Protein AF-A0A1F8XRM8-F1 (afdb_monomer)

Sequence (131 aa):
MRKRLRVFFNRLGFLKANEPVFRRARLWSNIELAKIAPHFKGRVINVSGWADEDKFGDVYRNYFKGADEYLVSNLGGGRQTGMQITLEDSLDIDLNTPLPGGHFQAYDCVSRIPYSSMSSTFSRPQRTSAT

pLDDT: mean 73.66, std 20.48, range [33.97, 96.69]

Mean predicted aligned error: 11.73 Å

Radius of gyration: 18.19 Å; Cα contacts (8 Å, |Δi|>4): 160; chains: 1; bounding box: 61×37×38 Å

Solvent-accessible surface area (backbone atoms only — not comparable to full-atom values): 8207 Å² total; per-residue (Å²): 132,74,72,68,63,60,59,57,56,58,66,80,71,58,84,56,92,82,50,56,71,76,57,42,53,52,48,50,50,51,54,53,40,58,69,54,30,45,74,43,50,48,31,34,35,27,48,53,10,73,81,34,37,48,88,84,80,50,48,55,71,75,34,37,71,42,34,78,40,75,36,34,27,28,71,64,67,43,60,88,73,78,49,84,65,83,55,92,53,56,45,68,45,60,92,90,48,82,79,63,88,86,58,76,94,53,55,75,37,83,41,76,59,73,48,71,77,81,77,82,78,78,73,72,79,78,81,76,79,82,127

Nearest PDB structures (foldseek):
  4hfm-assembly1_B  TM=3.751E-01  e=8.512E+00  Nicotiana tabacum

Structure (mmCIF, N/CA/C/O backbone):
data_AF-A0A1F8XRM8-F1
#
_entry.id   AF-A0A1F8XRM8-F1
#
loop_
_atom_site.group_PDB
_atom_site.id
_atom_site.type_symbol
_atom_site.label_atom_id
_atom_site.label_alt_id
_atom_site.label_comp_id
_atom_site.label_asym_id
_atom_site.label_entity_id
_atom_site.label_seq_id
_atom_site.pdbx_PDB_ins_code
_atom_site.Cartn_x
_atom_site.Cartn_y
_atom_site.Cartn_z
_atom_site.occupancy
_atom_site.B_iso_or_equiv
_atom_site.auth_seq_id
_atom_site.auth_comp_id
_atom_site.auth_asym_id
_atom_site.auth_atom_id
_atom_site.pdbx_PDB_model_num
ATOM 1 N N . MET A 1 1 ? -15.151 -14.154 -21.710 1.00 43.38 1 MET A N 1
ATOM 2 C CA . MET A 1 1 ? -14.410 -14.939 -20.687 1.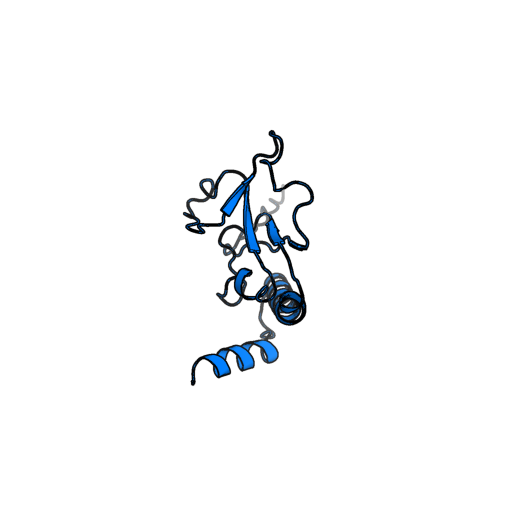00 43.38 1 MET A CA 1
ATOM 3 C C . MET A 1 1 ? -12.936 -15.250 -21.029 1.00 43.38 1 MET A C 1
ATOM 5 O O . MET A 1 1 ? -12.304 -15.984 -20.287 1.00 43.38 1 MET A O 1
ATOM 9 N N . ARG A 1 2 ? -12.320 -14.656 -22.072 1.00 38.09 2 ARG A N 1
ATOM 10 C CA . ARG A 1 2 ? -10.930 -14.973 -22.491 1.00 38.09 2 ARG A CA 1
ATOM 11 C C . ARG A 1 2 ? -9.824 -14.055 -21.928 1.00 38.09 2 ARG A C 1
ATOM 13 O O . ARG A 1 2 ? -8.654 -14.402 -22.007 1.00 38.09 2 ARG A O 1
ATOM 20 N N . LYS A 1 3 ? -10.165 -12.901 -21.332 1.00 33.97 3 LYS A N 1
ATOM 21 C CA . LYS A 1 3 ? -9.171 -11.921 -20.833 1.00 33.97 3 LYS A CA 1
ATOM 22 C C . LYS A 1 3 ? -8.601 -12.253 -19.443 1.00 33.97 3 LYS A C 1
ATOM 24 O O . LYS A 1 3 ? -7.443 -11.954 -19.184 1.00 33.97 3 LYS A O 1
ATOM 29 N N . ARG A 1 4 ? -9.369 -12.924 -18.572 1.00 42.72 4 ARG A N 1
ATOM 30 C CA . ARG A 1 4 ? -8.945 -13.240 -17.190 1.00 42.72 4 ARG A CA 1
ATOM 31 C C . ARG A 1 4 ? -7.885 -14.349 -17.104 1.00 42.72 4 ARG A C 1
ATOM 33 O O . ARG A 1 4 ? -7.065 -14.326 -16.196 1.00 42.72 4 ARG A O 1
ATOM 40 N N . LEU A 1 5 ? -7.849 -15.265 -18.074 1.00 36.38 5 LEU A N 1
ATOM 41 C CA . LEU A 1 5 ? -6.916 -16.401 -18.077 1.00 36.38 5 LEU A CA 1
ATOM 42 C C . LEU A 1 5 ? -5.479 -16.002 -18.477 1.00 36.38 5 LEU A C 1
ATOM 44 O O . LEU A 1 5 ? -4.515 -16.608 -18.019 1.00 36.38 5 LEU A O 1
ATOM 48 N N . ARG A 1 6 ? -5.321 -14.934 -19.277 1.00 36.38 6 ARG A N 1
ATOM 49 C CA . ARG A 1 6 ? -4.010 -14.439 -19.744 1.00 36.38 6 ARG A CA 1
ATOM 50 C C . ARG A 1 6 ? -3.216 -13.717 -18.646 1.00 36.38 6 ARG A C 1
ATOM 52 O O . ARG A 1 6 ? -1.993 -13.783 -18.635 1.00 36.38 6 ARG A O 1
ATOM 59 N N . VAL A 1 7 ? -3.908 -13.071 -17.706 1.00 46.06 7 VAL A N 1
ATOM 60 C CA . VAL A 1 7 ? -3.288 -12.373 -16.562 1.00 46.06 7 VAL A CA 1
ATOM 61 C C . VAL A 1 7 ? -2.737 -13.374 -15.541 1.00 46.06 7 VAL A C 1
ATOM 63 O O . VAL A 1 7 ? -1.672 -13.155 -14.970 1.00 46.06 7 VAL A O 1
ATOM 66 N N . PHE A 1 8 ? -3.415 -14.512 -15.363 1.00 43.91 8 PHE A N 1
ATOM 67 C CA . PHE A 1 8 ? -3.007 -15.543 -14.407 1.00 43.91 8 PHE A CA 1
ATOM 68 C C . PHE A 1 8 ? -1.741 -16.294 -14.860 1.00 43.91 8 PHE A C 1
ATOM 70 O O . PHE A 1 8 ? -0.831 -16.503 -14.062 1.00 43.91 8 PHE A O 1
ATOM 77 N N . PHE A 1 9 ? -1.624 -16.609 -16.157 1.00 41.50 9 PHE A N 1
ATOM 78 C CA . PHE A 1 9 ? -0.435 -17.275 -16.712 1.00 41.50 9 PHE A CA 1
ATOM 79 C C . PHE A 1 9 ? 0.818 -16.380 -16.748 1.00 41.50 9 PHE A C 1
ATOM 81 O O . PHE A 1 9 ? 1.925 -16.879 -16.558 1.00 41.50 9 PHE A O 1
ATOM 88 N N . ASN A 1 10 ? 0.669 -15.058 -16.893 1.00 48.00 10 ASN A N 1
ATOM 89 C CA . ASN A 1 10 ? 1.803 -14.127 -16.795 1.00 48.00 10 ASN A CA 1
ATOM 90 C C . ASN A 1 10 ? 2.299 -13.908 -15.351 1.00 48.00 10 ASN A C 1
ATOM 92 O O . ASN A 1 10 ? 3.435 -13.474 -15.173 1.00 48.00 10 ASN A O 1
ATOM 96 N N . ARG A 1 11 ? 1.492 -14.221 -14.323 1.00 50.88 11 ARG A N 1
ATOM 97 C CA . ARG A 1 11 ? 1.859 -14.036 -12.904 1.00 50.88 11 ARG A CA 1
ATOM 98 C C . ARG A 1 11 ? 2.733 -15.150 -12.324 1.00 50.88 11 ARG A C 1
ATOM 100 O O . ARG A 1 11 ? 3.514 -14.872 -11.424 1.00 50.88 11 ARG A O 1
ATOM 107 N N . LEU A 1 12 ? 2.619 -16.383 -12.820 1.00 52.41 12 LEU A N 1
ATOM 108 C CA . LEU A 1 12 ? 3.399 -17.528 -12.321 1.00 52.41 12 LEU A CA 1
ATOM 109 C C . LEU A 1 12 ? 4.658 -17.841 -13.149 1.00 52.41 12 LEU A C 1
ATOM 111 O O . LEU A 1 12 ? 5.537 -18.537 -12.654 1.00 52.41 12 LEU A O 1
ATOM 115 N N . GLY A 1 13 ? 4.763 -17.342 -14.388 1.00 50.12 13 GLY A N 1
ATOM 116 C CA . GLY A 1 13 ? 5.743 -17.855 -15.355 1.00 50.12 13 GLY A CA 1
ATOM 117 C C . GLY A 1 13 ? 6.965 -16.993 -15.687 1.00 50.12 13 GLY A C 1
ATOM 118 O O . GLY A 1 13 ? 7.895 -17.522 -16.281 1.00 50.12 13 GLY A O 1
ATOM 119 N N . PHE A 1 14 ? 7.015 -15.694 -15.372 1.00 55.94 14 PHE A N 1
ATOM 120 C CA . PHE A 1 14 ? 8.097 -14.844 -15.899 1.00 55.94 14 PHE A CA 1
ATOM 121 C C . PHE A 1 14 ? 8.476 -13.680 -14.974 1.00 55.94 14 PHE A C 1
ATOM 123 O O . PHE A 1 14 ? 8.225 -12.514 -15.270 1.00 55.94 14 PHE A O 1
ATOM 130 N N . LEU A 1 15 ? 9.250 -13.966 -13.925 1.00 55.94 15 LEU A N 1
ATOM 131 C CA . LEU A 1 15 ? 10.393 -13.085 -13.683 1.00 55.94 15 LEU A CA 1
ATOM 132 C C . LEU A 1 15 ? 11.373 -13.386 -14.820 1.00 55.94 15 LEU A C 1
ATOM 134 O O . LEU A 1 15 ? 12.126 -14.354 -14.742 1.00 55.94 15 LEU A O 1
ATOM 138 N N . LYS A 1 16 ? 11.311 -12.633 -15.928 1.00 56.94 16 LYS A N 1
ATOM 139 C CA . LYS A 1 16 ? 12.296 -12.794 -17.009 1.00 56.94 16 LYS A CA 1
ATOM 140 C C . LYS A 1 16 ? 13.690 -12.726 -16.383 1.00 56.94 16 LYS A C 1
ATOM 142 O O . LYS A 1 16 ? 13.978 -11.803 -15.620 1.00 56.94 16 LYS A O 1
ATOM 147 N N . ALA A 1 17 ? 14.562 -13.672 -16.732 1.00 60.12 17 ALA A N 1
ATOM 148 C CA . ALA A 1 17 ? 15.939 -13.732 -16.231 1.00 60.12 17 ALA A CA 1
ATOM 149 C C . ALA A 1 17 ? 16.720 -12.412 -16.433 1.00 60.12 17 ALA A C 1
ATOM 151 O O . ALA A 1 17 ? 17.667 -12.142 -15.695 1.00 60.12 17 ALA A O 1
ATOM 152 N N . ASN A 1 18 ? 16.259 -11.562 -17.361 1.00 70.31 18 ASN A N 1
ATOM 153 C CA . ASN A 1 18 ? 16.850 -10.275 -17.730 1.00 70.31 18 ASN A CA 1
ATOM 154 C C . ASN A 1 18 ? 16.200 -9.043 -17.066 1.00 70.31 18 ASN A C 1
ATOM 156 O O . ASN A 1 18 ? 16.567 -7.921 -17.402 1.00 70.31 18 ASN A O 1
ATOM 160 N N . GLU A 1 19 ? 15.247 -9.196 -16.138 1.00 75.88 19 GLU A N 1
ATOM 161 C CA . GLU A 1 19 ? 14.728 -8.040 -15.388 1.00 75.88 19 GLU A CA 1
ATOM 162 C C . GLU A 1 19 ? 15.818 -7.453 -14.476 1.00 75.88 19 GLU A C 1
ATOM 164 O O . GLU A 1 19 ? 16.479 -8.223 -13.764 1.00 75.88 19 GLU A O 1
ATOM 169 N N . PRO A 1 20 ? 15.987 -6.118 -14.408 1.00 81.75 20 PRO A N 1
ATOM 170 C CA . PRO A 1 20 ? 16.887 -5.491 -13.444 1.00 81.75 20 PRO A CA 1
ATOM 171 C C . PRO A 1 20 ? 16.581 -5.964 -12.020 1.00 81.75 20 PRO A C 1
ATOM 173 O O . PRO A 1 20 ? 15.412 -6.084 -11.651 1.00 81.75 20 PRO A O 1
ATOM 176 N N . VAL A 1 21 ? 17.612 -6.197 -11.201 1.00 77.19 21 VAL A N 1
ATOM 177 C CA . VAL A 1 21 ? 17.478 -6.785 -9.850 1.00 77.19 21 VAL A CA 1
ATOM 178 C C . VAL A 1 21 ? 16.410 -6.067 -9.010 1.00 77.19 21 VAL A C 1
ATOM 180 O O . VAL A 1 21 ? 15.537 -6.711 -8.429 1.00 77.19 21 VAL A O 1
ATOM 183 N N . PHE A 1 22 ? 16.393 -4.730 -9.035 1.00 79.75 22 PHE A N 1
ATOM 184 C CA . PHE A 1 22 ? 15.415 -3.924 -8.293 1.00 79.75 22 PHE A CA 1
ATOM 185 C C . PHE A 1 22 ? 13.984 -4.022 -8.834 1.00 79.75 22 PHE A C 1
ATOM 187 O O . PHE A 1 22 ? 13.023 -3.942 -8.068 1.00 79.75 22 PHE A O 1
ATOM 194 N N . ARG A 1 23 ? 13.813 -4.210 -10.147 1.00 82.06 23 ARG A N 1
ATOM 195 C CA . ARG A 1 23 ? 12.491 -4.435 -10.746 1.00 82.06 23 ARG A CA 1
ATOM 196 C C . ARG A 1 23 ? 11.993 -5.837 -10.417 1.00 82.06 23 ARG A C 1
ATOM 198 O O . ARG A 1 23 ? 10.838 -5.995 -10.036 1.00 82.06 23 ARG A O 1
ATOM 205 N N . ARG A 1 24 ? 12.884 -6.827 -10.474 1.00 83.50 24 ARG A N 1
ATOM 206 C CA . ARG A 1 24 ? 12.600 -8.231 -10.168 1.00 83.50 24 ARG A CA 1
ATOM 207 C C . ARG A 1 24 ? 12.088 -8.420 -8.739 1.00 83.50 24 ARG A C 1
ATOM 209 O O . ARG A 1 24 ? 11.072 -9.081 -8.554 1.00 83.50 24 ARG A O 1
ATOM 216 N N . ALA A 1 25 ? 12.726 -7.776 -7.758 1.00 84.69 25 ALA A N 1
ATOM 217 C CA . ALA A 1 25 ? 12.275 -7.800 -6.365 1.00 84.69 25 ALA A CA 1
ATOM 218 C C . ALA A 1 25 ? 10.850 -7.245 -6.209 1.00 84.69 25 ALA A C 1
ATOM 220 O O . ALA A 1 25 ? 10.016 -7.865 -5.562 1.00 84.69 25 ALA A O 1
ATOM 221 N N . ARG A 1 26 ? 10.533 -6.123 -6.868 1.00 85.38 26 ARG A N 1
ATOM 222 C CA . ARG A 1 26 ? 9.197 -5.502 -6.795 1.00 85.38 26 ARG A CA 1
ATOM 223 C C . ARG A 1 26 ? 8.129 -6.336 -7.511 1.00 85.38 26 ARG A C 1
ATOM 225 O O . ARG A 1 26 ? 7.014 -6.443 -7.017 1.00 85.38 26 ARG A O 1
ATOM 232 N N . LEU A 1 27 ? 8.469 -6.961 -8.641 1.00 86.56 27 LEU A N 1
ATOM 233 C CA . LEU A 1 27 ? 7.580 -7.906 -9.327 1.00 86.56 27 LEU A CA 1
ATOM 234 C C . LEU A 1 27 ? 7.269 -9.118 -8.441 1.00 86.56 27 LEU A C 1
ATOM 236 O O . LEU A 1 27 ? 6.110 -9.510 -8.335 1.00 86.56 27 LEU A O 1
ATOM 240 N N . TRP A 1 28 ? 8.282 -9.671 -7.767 1.00 87.56 28 TRP A N 1
ATOM 241 C CA . TRP A 1 28 ? 8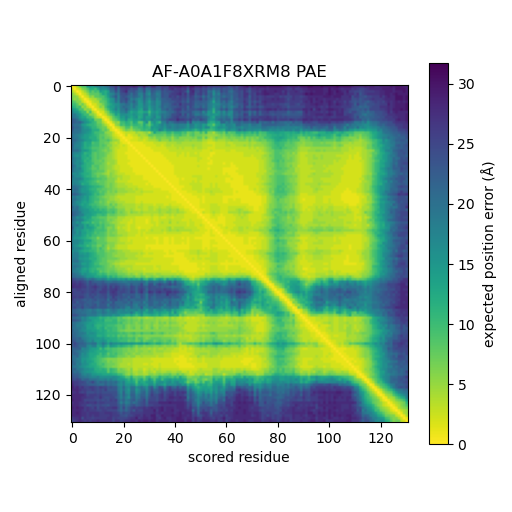.089 -10.744 -6.794 1.00 87.56 28 TRP A CA 1
ATOM 242 C C . TRP A 1 28 ? 7.213 -10.291 -5.620 1.00 87.56 28 TRP A C 1
ATOM 244 O O . TRP A 1 28 ? 6.242 -10.969 -5.299 1.00 87.56 28 TRP A O 1
ATOM 254 N N . SER A 1 29 ? 7.472 -9.111 -5.044 1.00 88.56 29 SER A N 1
ATOM 255 C CA . SER A 1 29 ? 6.640 -8.560 -3.967 1.00 88.56 29 SER A CA 1
ATOM 256 C C . SER A 1 29 ? 5.180 -8.408 -4.384 1.00 88.56 29 SER A C 1
ATOM 258 O O . SER A 1 29 ? 4.301 -8.747 -3.603 1.00 88.56 29 SER A O 1
ATOM 260 N N . ASN A 1 30 ? 4.901 -7.970 -5.614 1.00 90.81 30 ASN A N 1
ATOM 261 C CA . ASN A 1 30 ? 3.533 -7.915 -6.127 1.00 90.81 30 ASN A CA 1
ATOM 262 C C . ASN A 1 30 ? 2.916 -9.322 -6.244 1.00 90.81 30 ASN A C 1
ATOM 264 O O . ASN A 1 30 ? 1.757 -9.516 -5.895 1.00 90.81 30 ASN A O 1
ATOM 268 N N . ILE A 1 31 ? 3.673 -10.328 -6.694 1.00 91.25 31 ILE A N 1
ATOM 269 C CA . ILE A 1 31 ? 3.182 -11.716 -6.750 1.00 91.25 31 ILE A CA 1
ATOM 270 C C . ILE A 1 31 ? 2.832 -12.234 -5.351 1.00 91.25 31 ILE A C 1
ATOM 272 O O . ILE A 1 31 ? 1.776 -12.840 -5.182 1.00 91.25 31 ILE A O 1
ATOM 276 N N . GLU A 1 32 ? 3.675 -11.990 -4.350 1.00 93.00 32 GLU A N 1
ATOM 277 C CA . GLU A 1 32 ? 3.382 -12.406 -2.975 1.00 93.00 32 GLU A CA 1
ATOM 278 C C . GLU A 1 32 ? 2.220 -11.619 -2.374 1.00 93.00 32 GLU A C 1
ATOM 280 O O . GLU A 1 32 ? 1.312 -12.209 -1.787 1.00 93.00 32 GLU A O 1
ATOM 285 N N . LEU A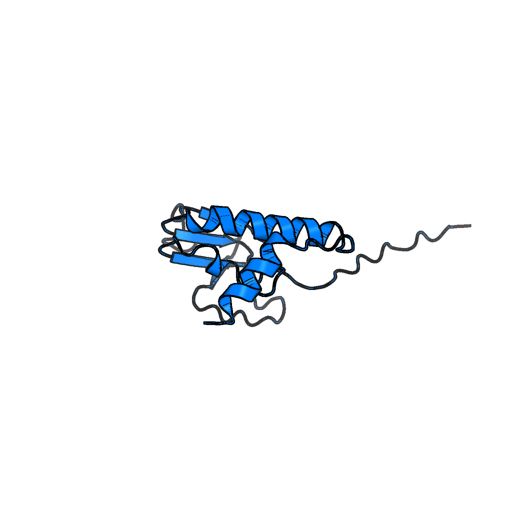 1 33 ? 2.178 -10.305 -2.605 1.00 92.50 33 LEU A N 1
ATOM 286 C CA . LEU A 1 33 ? 1.078 -9.454 -2.167 1.00 92.50 33 LEU A CA 1
ATOM 287 C C . LEU A 1 33 ? -0.260 -9.963 -2.706 1.00 92.50 33 LEU A C 1
ATOM 289 O O . LEU A 1 33 ? -1.238 -10.012 -1.973 1.00 92.50 33 LEU A O 1
ATOM 293 N N . ALA A 1 34 ? -0.310 -10.408 -3.962 1.00 93.06 34 ALA A N 1
ATOM 294 C CA . ALA A 1 34 ? -1.523 -10.956 -4.562 1.00 93.06 34 ALA A CA 1
ATOM 295 C C . ALA A 1 34 ? -2.072 -12.201 -3.855 1.00 93.06 34 ALA A C 1
ATOM 297 O O . ALA A 1 34 ? -3.261 -12.490 -3.991 1.00 93.06 34 ALA A O 1
ATOM 298 N N . LYS A 1 35 ? -1.219 -12.948 -3.149 1.00 93.69 35 LYS A N 1
ATOM 299 C CA . LYS A 1 35 ? -1.623 -14.129 -2.382 1.00 93.69 35 LYS A CA 1
ATOM 300 C C . LYS A 1 35 ? -2.161 -13.733 -1.012 1.00 93.69 35 LYS A C 1
ATOM 302 O O . LYS A 1 35 ? -3.156 -14.293 -0.577 1.00 93.69 35 LYS A O 1
ATOM 307 N N . ILE A 1 36 ? -1.518 -12.771 -0.349 1.00 94.88 36 ILE A N 1
ATOM 308 C CA . ILE A 1 36 ? -1.833 -12.410 1.043 1.00 94.88 36 ILE A CA 1
ATOM 309 C C . ILE A 1 36 ? -2.908 -11.322 1.159 1.00 94.88 36 ILE A C 1
ATOM 311 O O . ILE A 1 36 ? -3.748 -11.383 2.051 1.00 94.88 36 ILE A O 1
ATOM 315 N N . ALA A 1 37 ? -2.926 -10.347 0.246 1.00 95.50 37 ALA A N 1
ATOM 316 C CA . ALA A 1 37 ? -3.801 -9.177 0.303 1.00 95.50 37 ALA A CA 1
ATOM 317 C C . ALA A 1 37 ? -5.311 -9.502 0.350 1.00 95.50 37 ALA A C 1
ATOM 319 O O . ALA A 1 37 ? -6.029 -8.825 1.088 1.00 95.50 37 ALA A O 1
ATOM 320 N N . PRO A 1 38 ? -5.825 -10.547 -0.338 1.00 96.56 38 PRO A N 1
ATOM 321 C CA . PRO A 1 38 ? -7.245 -10.901 -0.267 1.00 96.56 38 PRO A CA 1
ATOM 322 C C . PRO A 1 38 ? -7.740 -11.315 1.128 1.00 96.56 38 PRO A C 1
ATOM 324 O O . PRO A 1 38 ? -8.951 -11.340 1.358 1.00 96.56 38 PRO A O 1
ATOM 327 N N . HIS A 1 39 ? -6.828 -11.661 2.042 1.00 96.00 39 HIS A N 1
ATOM 328 C CA . HIS A 1 39 ? -7.157 -12.081 3.404 1.00 96.00 39 HIS A CA 1
ATOM 329 C C . HIS A 1 39 ? -7.298 -10.914 4.388 1.00 96.00 39 HIS A C 1
ATOM 331 O O . HIS A 1 39 ? -7.842 -11.115 5.471 1.00 96.00 39 HIS A O 1
ATOM 337 N N . PHE A 1 40 ? -6.856 -9.708 4.023 1.00 96.31 40 PHE A N 1
ATOM 338 C CA . PHE A 1 40 ? -7.072 -8.521 4.848 1.00 96.31 40 PHE A CA 1
ATOM 339 C C . PHE A 1 40 ? -8.534 -8.074 4.761 1.00 96.31 40 PHE A C 1
ATOM 341 O O . PHE A 1 40 ? -9.140 -8.117 3.688 1.00 96.31 40 PHE A O 1
ATOM 348 N N . LYS A 1 41 ? -9.077 -7.671 5.911 1.00 96.62 41 LYS A N 1
ATOM 349 C CA . LYS A 1 41 ? -10.453 -7.205 6.141 1.00 96.62 41 LYS A CA 1
ATOM 350 C C . LYS A 1 41 ? -10.420 -5.819 6.786 1.00 96.62 41 LYS A C 1
ATOM 352 O O . LYS A 1 41 ? -9.339 -5.374 7.171 1.00 96.62 41 LYS A O 1
ATOM 357 N N . GLY A 1 42 ? -11.573 -5.164 6.913 1.00 96.69 42 GLY A N 1
ATOM 358 C CA . GLY A 1 42 ? -11.654 -3.858 7.555 1.00 96.69 42 GLY A CA 1
ATOM 359 C C . GLY A 1 42 ? -11.072 -2.743 6.694 1.00 96.69 42 GLY A C 1
ATOM 360 O O . GLY A 1 42 ? -11.149 -2.783 5.460 1.00 96.69 42 GLY A O 1
ATOM 361 N N . ARG A 1 43 ? -10.497 -1.734 7.348 1.00 95.62 43 ARG A N 1
ATOM 362 C CA . ARG A 1 43 ? -9.983 -0.525 6.701 1.00 95.62 43 ARG A CA 1
ATOM 363 C C . ARG A 1 43 ? -8.506 -0.685 6.374 1.00 95.62 43 ARG A C 1
ATOM 365 O O . ARG A 1 43 ? -7.667 -0.896 7.251 1.00 95.62 43 ARG A O 1
ATOM 372 N N . VAL A 1 44 ? -8.171 -0.528 5.100 1.00 95.44 44 VAL A N 1
ATOM 373 C CA . VAL A 1 44 ? -6.801 -0.614 4.591 1.00 95.44 44 VAL A CA 1
ATOM 374 C C . VAL A 1 44 ? -6.355 0.746 4.074 1.00 95.44 44 VAL A C 1
ATOM 376 O O . VAL A 1 44 ? -7.109 1.444 3.399 1.00 95.44 44 VAL A O 1
ATOM 379 N N . ILE A 1 45 ? -5.103 1.107 4.344 1.00 92.81 45 ILE A N 1
ATOM 380 C CA . ILE A 1 45 ? -4.475 2.299 3.772 1.00 92.81 45 ILE A CA 1
ATOM 381 C C . ILE A 1 45 ? -3.127 1.969 3.132 1.00 92.81 45 ILE A C 1
ATOM 383 O O . ILE A 1 45 ? -2.300 1.251 3.701 1.00 92.81 45 ILE A O 1
ATOM 387 N N . ASN A 1 46 ? -2.887 2.510 1.939 1.00 91.88 46 ASN A N 1
ATOM 388 C CA . ASN A 1 46 ? -1.575 2.539 1.301 1.00 91.88 46 ASN A CA 1
ATOM 389 C C . ASN A 1 46 ? -0.953 3.925 1.460 1.00 91.88 46 ASN A C 1
ATOM 391 O O . ASN A 1 46 ? -1.361 4.897 0.820 1.00 91.88 46 ASN A O 1
ATOM 395 N N . VAL A 1 47 ? 0.030 4.015 2.349 1.00 90.00 47 VAL A N 1
ATOM 396 C CA . VAL A 1 47 ? 0.681 5.271 2.705 1.00 90.00 47 VAL A CA 1
ATOM 397 C C . VAL A 1 47 ? 1.784 5.590 1.712 1.00 90.00 47 VAL A C 1
ATOM 399 O O . VAL A 1 47 ? 2.682 4.781 1.469 1.00 90.00 47 VAL A O 1
ATOM 402 N N . SER A 1 48 ? 1.747 6.812 1.180 1.00 85.69 48 SER A N 1
ATOM 403 C CA . SER A 1 48 ? 2.609 7.253 0.079 1.00 85.69 48 SER A CA 1
ATOM 404 C C . SER A 1 48 ? 2.459 6.367 -1.164 1.00 85.69 48 SER A C 1
ATOM 406 O O . SER A 1 48 ? 3.451 6.017 -1.812 1.00 85.69 48 SER A O 1
ATOM 408 N N . GLY A 1 49 ? 1.218 5.983 -1.478 1.00 81.94 49 GLY A N 1
ATOM 409 C CA . GLY A 1 49 ? 0.890 5.112 -2.611 1.00 81.94 49 GLY A CA 1
ATOM 410 C C . GLY A 1 49 ? 0.892 5.819 -3.972 1.00 81.94 49 GLY A C 1
ATOM 411 O O . GLY A 1 49 ? 0.960 5.156 -5.005 1.00 81.94 49 GLY A O 1
ATOM 412 N N . TRP A 1 50 ? 0.876 7.155 -3.997 1.00 81.75 50 TRP A N 1
ATOM 413 C CA . TRP A 1 50 ? 0.751 7.996 -5.196 1.00 81.75 50 TRP A CA 1
ATOM 414 C C . TRP A 1 50 ? -0.393 7.536 -6.107 1.00 81.75 50 TRP A C 1
ATOM 416 O O . TRP A 1 50 ? -1.536 7.528 -5.662 1.00 81.75 50 TRP A O 1
ATOM 426 N N . ALA A 1 51 ? -0.108 7.158 -7.360 1.00 81.44 51 ALA A N 1
ATOM 427 C CA . ALA A 1 51 ? -1.121 6.699 -8.310 1.00 81.44 51 ALA A CA 1
ATOM 428 C C . ALA A 1 51 ? -1.586 5.252 -8.065 1.00 81.44 51 ALA A C 1
ATOM 430 O O . ALA A 1 51 ? -2.333 4.709 -8.871 1.00 81.44 51 ALA A O 1
ATOM 431 N N . ASP A 1 52 ? -1.126 4.621 -6.981 1.00 87.56 52 ASP A N 1
ATOM 432 C CA . ASP A 1 52 ? -1.507 3.270 -6.564 1.00 87.56 52 ASP A CA 1
ATOM 433 C C . ASP A 1 52 ? -1.177 2.166 -7.581 1.00 87.56 52 ASP A C 1
ATOM 435 O O . ASP A 1 52 ? -1.708 1.066 -7.504 1.00 87.56 52 ASP A O 1
ATOM 439 N N . GLU A 1 53 ? -0.286 2.437 -8.537 1.00 86.62 53 GLU A N 1
ATOM 440 C CA . GLU A 1 53 ? 0.064 1.509 -9.614 1.00 86.62 53 GLU A CA 1
ATOM 441 C C . GLU A 1 53 ? 1.175 0.529 -9.213 1.00 86.62 53 GLU A C 1
ATOM 443 O O . GLU A 1 53 ? 2.201 0.895 -8.622 1.00 86.62 53 GLU A O 1
ATOM 448 N N . ASP A 1 54 ? 0.993 -0.724 -9.614 1.00 88.00 54 ASP A N 1
ATOM 449 C CA . ASP A 1 54 ? 1.936 -1.808 -9.424 1.00 88.00 54 ASP A CA 1
ATOM 450 C C . ASP A 1 54 ? 2.999 -1.878 -10.553 1.00 88.00 54 ASP A C 1
ATOM 452 O O . ASP A 1 54 ? 3.244 -0.938 -11.306 1.00 88.00 54 ASP A O 1
ATOM 456 N N . LYS A 1 55 ? 3.732 -2.994 -10.648 1.00 85.75 55 LYS A N 1
ATOM 457 C CA . LYS A 1 55 ? 4.787 -3.215 -11.664 1.00 85.75 55 LYS A CA 1
ATOM 458 C C . LYS A 1 55 ? 4.339 -4.056 -12.860 1.00 85.75 55 LYS A C 1
ATOM 460 O O . LYS A 1 55 ? 5.142 -4.304 -13.762 1.00 85.75 55 LYS A O 1
ATOM 465 N N . PHE A 1 56 ? 3.082 -4.476 -12.857 1.00 84.38 56 PHE A N 1
ATOM 466 C CA . PHE A 1 56 ? 2.389 -5.191 -13.920 1.00 84.38 56 PHE A CA 1
ATOM 467 C C . PHE A 1 56 ? 1.364 -4.308 -14.662 1.00 84.38 56 PHE A C 1
ATOM 469 O O . PHE A 1 56 ? 0.816 -4.772 -15.661 1.00 84.38 56 PHE A O 1
ATOM 476 N N . GLY A 1 57 ? 1.151 -3.061 -14.225 1.00 82.94 57 GLY A N 1
ATOM 477 C CA . GLY A 1 57 ? 0.161 -2.128 -14.776 1.00 82.94 57 GLY A CA 1
ATOM 478 C C . GLY A 1 57 ? -1.243 -2.298 -14.180 1.00 82.94 57 GLY A C 1
ATOM 479 O O . GLY A 1 57 ? -2.225 -1.922 -14.815 1.00 82.94 57 GLY A O 1
ATOM 480 N N . ASP A 1 58 ? -1.349 -2.927 -13.009 1.00 87.00 58 ASP A N 1
ATOM 481 C CA . ASP A 1 58 ? -2.564 -3.006 -12.190 1.00 87.00 58 ASP A CA 1
ATOM 482 C C . ASP A 1 58 ? -2.473 -1.997 -11.026 1.00 87.00 58 ASP A C 1
ATOM 484 O O . ASP A 1 58 ? -1.428 -1.381 -10.824 1.00 87.00 58 ASP A O 1
ATOM 488 N N . VAL A 1 59 ? -3.534 -1.842 -10.231 1.00 89.12 59 VAL A N 1
ATOM 489 C CA . VAL A 1 59 ? -3.532 -0.984 -9.029 1.00 89.12 59 VAL A CA 1
ATOM 490 C C . VAL A 1 59 ? -3.551 -1.800 -7.738 1.00 89.12 59 VAL A C 1
ATOM 492 O O . VAL A 1 59 ? -4.200 -2.847 -7.673 1.00 89.12 59 VAL A O 1
ATOM 495 N N . TYR A 1 60 ? -2.864 -1.341 -6.689 1.00 91.06 60 TYR A N 1
ATOM 496 C CA . TYR A 1 60 ? -2.748 -2.068 -5.422 1.00 91.06 60 TYR A CA 1
ATOM 497 C C . TYR A 1 60 ? -4.089 -2.256 -4.721 1.00 91.06 60 TYR A C 1
ATOM 499 O O . TYR A 1 60 ? -4.311 -3.325 -4.152 1.00 91.06 60 TYR A O 1
ATOM 507 N N . ARG A 1 61 ? -5.034 -1.321 -4.855 1.00 91.31 61 ARG A N 1
ATOM 508 C CA . ARG A 1 61 ? -6.429 -1.516 -4.434 1.00 91.31 61 ARG A CA 1
ATOM 509 C C . ARG A 1 61 ? -7.011 -2.861 -4.876 1.00 91.31 61 ARG A C 1
ATOM 511 O O . ARG A 1 61 ? -7.678 -3.536 -4.095 1.00 91.31 61 ARG A O 1
ATOM 518 N N . ASN A 1 62 ? -6.714 -3.309 -6.099 1.00 92.56 62 ASN A N 1
ATOM 519 C CA . ASN A 1 62 ? -7.254 -4.560 -6.642 1.00 92.56 62 ASN A CA 1
ATOM 520 C C . ASN A 1 62 ? -6.728 -5.816 -5.932 1.00 92.56 62 ASN A C 1
ATOM 522 O O . ASN A 1 62 ? -7.259 -6.908 -6.150 1.00 92.56 62 ASN A O 1
ATOM 526 N N . TYR A 1 63 ? -5.701 -5.692 -5.096 1.00 94.06 63 TYR A N 1
ATOM 527 C CA . TYR A 1 63 ? -5.144 -6.780 -4.301 1.00 94.06 63 TYR A CA 1
ATOM 528 C C . TYR A 1 63 ? -5.950 -6.987 -3.010 1.00 94.06 63 TYR A C 1
ATOM 530 O O . TYR A 1 63 ? -6.169 -8.127 -2.598 1.00 94.06 63 TYR A O 1
ATOM 538 N N . PHE A 1 64 ? -6.467 -5.908 -2.420 1.00 94.88 64 PHE A N 1
ATOM 539 C CA . PHE A 1 64 ? -7.180 -5.894 -1.139 1.00 94.88 64 PHE A CA 1
ATOM 540 C C . PHE A 1 64 ? -8.693 -6.087 -1.304 1.00 94.88 64 PHE A C 1
ATOM 542 O O . PHE A 1 64 ? -9.498 -5.407 -0.681 1.00 94.88 64 PHE A O 1
ATOM 549 N N . LYS A 1 65 ? -9.112 -7.055 -2.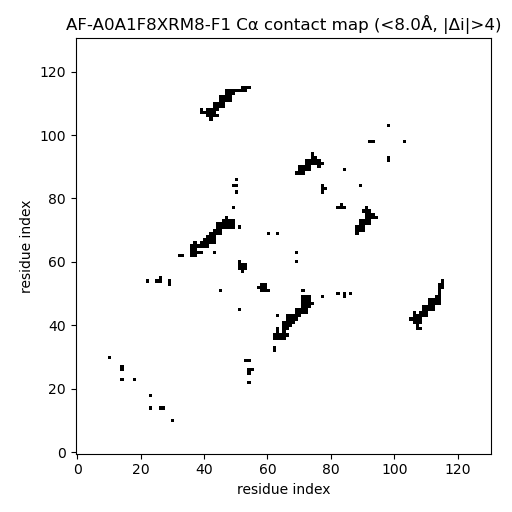128 1.00 94.44 65 LYS A N 1
ATOM 550 C CA . LYS A 1 65 ? -10.543 -7.319 -2.408 1.00 94.44 65 LYS A CA 1
ATOM 551 C C . LYS A 1 65 ? -11.355 -7.758 -1.188 1.00 94.44 65 LYS A C 1
ATOM 553 O O . LYS A 1 65 ? -12.574 -7.848 -1.273 1.00 94.44 65 LYS A O 1
ATOM 558 N N . GLY A 1 66 ? -10.674 -8.147 -0.113 1.00 93.81 66 GLY A N 1
ATOM 559 C CA . GLY A 1 66 ? -11.300 -8.522 1.143 1.00 93.81 66 GLY A CA 1
ATOM 560 C C . GLY A 1 66 ? -11.602 -7.339 2.060 1.00 93.81 66 GLY A C 1
ATOM 561 O O . GLY A 1 66 ? -12.363 -7.548 2.999 1.00 93.81 66 GLY A O 1
ATOM 562 N N . ALA A 1 67 ? -11.017 -6.166 1.805 1.00 96.25 67 ALA A N 1
ATOM 563 C CA . ALA A 1 67 ? -11.170 -4.979 2.633 1.00 96.25 67 ALA A CA 1
ATOM 564 C C . ALA A 1 67 ? -12.562 -4.361 2.478 1.00 96.25 67 ALA A C 1
ATOM 566 O O . ALA A 1 67 ? -13.138 -4.387 1.390 1.00 96.25 67 ALA A O 1
ATOM 567 N N . ASP A 1 68 ? -13.059 -3.774 3.562 1.00 95.50 68 ASP A N 1
ATOM 568 C CA . ASP A 1 68 ? -14.313 -3.019 3.570 1.00 95.50 68 ASP A CA 1
ATOM 569 C C . ASP A 1 68 ? -14.091 -1.601 3.022 1.00 95.50 68 ASP A C 1
ATOM 571 O O . ASP A 1 68 ? -14.960 -1.035 2.362 1.00 95.50 68 ASP A O 1
ATOM 575 N N . GLU A 1 69 ? -12.893 -1.049 3.241 1.00 93.25 69 GLU A N 1
ATOM 576 C CA . GLU A 1 69 ? -12.479 0.264 2.750 1.00 93.25 69 GLU A CA 1
ATOM 577 C C . GLU A 1 69 ? -10.994 0.247 2.368 1.00 93.25 69 GLU A C 1
ATOM 579 O O . GLU A 1 69 ? -10.169 -0.377 3.042 1.00 93.25 69 GLU A O 1
ATOM 584 N N . TYR A 1 70 ? -10.641 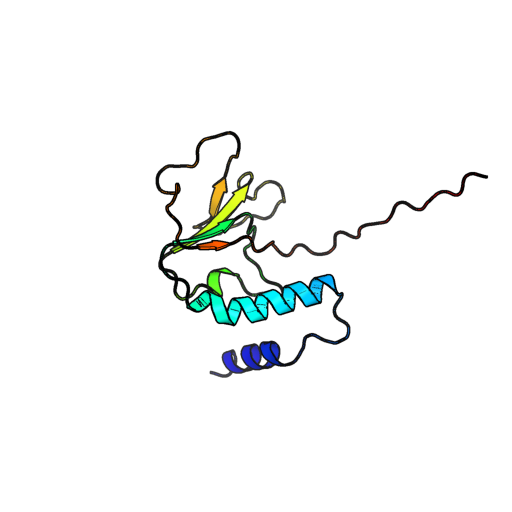0.952 1.291 1.00 92.62 70 TYR A N 1
ATOM 585 C CA . TYR A 1 70 ? -9.260 1.100 0.840 1.00 92.62 70 TYR A CA 1
ATOM 586 C C . TYR A 1 70 ? -8.962 2.558 0.506 1.00 92.62 70 TYR A C 1
ATOM 588 O O . TYR A 1 70 ? -9.549 3.112 -0.424 1.00 92.62 70 TYR A O 1
ATOM 596 N N . LEU A 1 71 ? -8.001 3.147 1.217 1.00 91.38 71 LEU A N 1
ATOM 597 C CA . LEU A 1 71 ? -7.515 4.497 0.957 1.00 91.38 71 LEU A CA 1
ATOM 598 C C . LEU A 1 71 ? -6.073 4.496 0.485 1.00 91.38 71 LEU A C 1
ATOM 600 O O . LEU A 1 71 ? -5.263 3.631 0.822 1.00 91.38 71 LEU A O 1
ATOM 604 N N . VAL A 1 72 ? -5.733 5.556 -0.230 1.00 88.81 72 VAL A N 1
ATOM 605 C CA . VAL A 1 72 ? -4.349 5.900 -0.537 1.00 88.81 72 VAL A CA 1
ATOM 606 C C . VAL A 1 72 ? -4.058 7.220 0.142 1.00 88.81 72 VAL A C 1
ATOM 608 O O . VAL A 1 72 ? -4.859 8.139 0.040 1.00 88.81 72 VAL A O 1
ATOM 611 N N . SER A 1 73 ? -2.924 7.349 0.820 1.00 87.88 73 SER A N 1
ATOM 612 C CA . SER A 1 73 ? -2.511 8.648 1.346 1.00 87.88 73 SER A CA 1
ATOM 613 C C . SER A 1 73 ? -1.242 9.158 0.705 1.00 87.88 73 SER A C 1
ATOM 615 O O . SER A 1 73 ? -0.357 8.384 0.340 1.00 87.88 73 SER A O 1
ATOM 617 N N . ASN A 1 74 ? -1.157 10.476 0.559 1.00 84.94 74 ASN A N 1
ATOM 618 C CA . ASN A 1 74 ? -0.024 11.155 -0.054 1.00 84.94 74 ASN A CA 1
ATOM 619 C C . ASN A 1 74 ? 0.324 12.420 0.725 1.00 84.94 74 ASN A C 1
ATOM 621 O O . ASN A 1 74 ? -0.532 13.015 1.366 1.00 84.94 74 ASN A O 1
ATOM 625 N N . LEU A 1 75 ? 1.590 12.820 0.649 1.00 80.88 75 LEU A N 1
ATOM 626 C CA . LEU A 1 75 ? 2.065 14.080 1.211 1.00 80.88 75 LEU A CA 1
ATOM 627 C C . LEU A 1 75 ? 1.805 15.207 0.201 1.00 80.88 75 LEU A C 1
ATOM 629 O O . LEU A 1 75 ? 2.266 15.116 -0.940 1.00 80.88 75 LEU A O 1
ATOM 633 N N . GLY A 1 76 ? 1.098 16.265 0.600 1.00 68.31 76 GLY A N 1
ATOM 634 C CA . GLY A 1 76 ? 0.927 17.474 -0.219 1.00 68.31 76 GLY A CA 1
ATOM 635 C C . GLY A 1 76 ? 0.010 17.305 -1.441 1.00 68.31 76 GLY A C 1
ATOM 636 O O . GLY A 1 76 ? 0.258 17.897 -2.497 1.00 68.31 76 GLY A O 1
ATOM 637 N N . GLY A 1 77 ? -1.022 16.468 -1.324 1.00 58.09 77 GLY A N 1
ATOM 638 C CA . GLY A 1 77 ? -2.173 16.420 -2.229 1.00 58.09 77 GLY A CA 1
ATOM 639 C C . GLY A 1 77 ? -1.897 15.893 -3.637 1.00 58.09 77 GLY A C 1
ATOM 640 O O . GLY A 1 77 ? -2.600 16.265 -4.574 1.00 58.09 77 GLY A O 1
ATOM 641 N N . GLY A 1 78 ? -0.827 15.114 -3.846 1.00 52.41 78 GLY A N 1
ATOM 642 C CA . GLY A 1 78 ? -0.422 14.604 -5.172 1.00 52.41 78 GLY A CA 1
ATOM 643 C C . GLY A 1 78 ? 0.067 15.681 -6.160 1.00 52.41 78 GLY A C 1
ATOM 644 O O . GLY A 1 78 ? 0.716 15.371 -7.159 1.00 52.41 78 GLY A O 1
ATOM 645 N N . ARG A 1 79 ? -0.161 16.964 -5.849 1.00 43.84 79 ARG A N 1
ATOM 646 C CA . ARG A 1 79 ? 0.125 18.136 -6.688 1.00 43.84 79 ARG A CA 1
ATOM 647 C C . ARG A 1 79 ? 1.613 18.389 -6.918 1.00 43.84 79 ARG A C 1
ATOM 649 O O . ARG A 1 79 ? 1.963 18.974 -7.936 1.00 43.84 79 ARG A O 1
ATOM 656 N N . GLN A 1 80 ? 2.495 17.919 -6.035 1.00 43.69 80 GLN A N 1
ATOM 657 C CA . GLN A 1 80 ? 3.935 18.198 -6.129 1.00 43.69 80 GLN A CA 1
ATOM 658 C C . GLN A 1 80 ? 4.654 17.514 -7.310 1.00 43.69 80 GLN A C 1
ATOM 660 O O . GLN A 1 80 ? 5.810 17.832 -7.568 1.00 43.69 80 GLN A O 1
ATOM 665 N N . THR A 1 81 ? 4.006 16.610 -8.057 1.00 44.50 81 THR A N 1
ATOM 666 C CA . THR A 1 81 ? 4.650 15.892 -9.183 1.00 44.50 81 THR A CA 1
ATOM 667 C C . THR A 1 81 ? 3.923 16.012 -10.524 1.00 44.50 81 THR A C 1
ATOM 669 O O . THR A 1 81 ? 4.307 15.350 -11.484 1.00 44.50 81 THR A O 1
ATOM 672 N N . GLY A 1 82 ? 2.877 16.842 -10.624 1.00 41.19 82 GLY A N 1
ATOM 673 C CA . GLY A 1 82 ? 2.093 16.984 -11.861 1.00 41.19 82 GLY A CA 1
ATOM 674 C C . GLY A 1 82 ? 1.194 15.783 -12.197 1.00 41.19 82 GLY A C 1
ATOM 675 O O . GLY A 1 82 ? 0.525 15.797 -13.226 1.00 41.19 82 GLY A O 1
ATOM 676 N N . MET A 1 83 ? 1.133 14.762 -11.335 1.00 45.56 83 MET A N 1
ATOM 677 C CA . MET A 1 83 ? 0.165 13.671 -11.448 1.00 45.56 83 MET A CA 1
ATOM 678 C C . MET A 1 83 ? -1.127 14.062 -10.737 1.00 45.56 83 MET A C 1
ATOM 680 O O . MET A 1 83 ? -1.186 14.126 -9.510 1.00 45.56 83 MET A O 1
ATOM 684 N N . GLN A 1 84 ? -2.178 14.322 -11.512 1.00 46.34 84 GLN A N 1
ATOM 685 C CA . GLN A 1 84 ? -3.521 14.510 -10.981 1.00 46.34 84 GLN A CA 1
ATOM 686 C C . GLN A 1 84 ? -4.054 13.146 -10.531 1.00 46.34 84 GLN A C 1
ATOM 688 O O . GLN A 1 84 ? -4.633 12.394 -11.314 1.00 46.34 84 GLN A O 1
ATOM 693 N N . ILE A 1 85 ? -3.800 12.800 -9.271 1.00 53.09 85 ILE A N 1
ATOM 694 C CA . ILE A 1 85 ? -4.364 11.605 -8.650 1.00 53.09 85 ILE A CA 1
ATOM 695 C C . ILE A 1 85 ? -5.865 11.873 -8.498 1.00 53.09 85 ILE A C 1
ATOM 697 O O . ILE A 1 85 ? -6.301 12.580 -7.600 1.00 53.09 85 ILE A O 1
ATOM 701 N N . THR A 1 86 ? -6.646 11.352 -9.438 1.00 50.00 86 THR A N 1
ATOM 702 C CA . THR A 1 86 ? -8.118 11.388 -9.479 1.00 50.00 86 THR A CA 1
ATOM 703 C C . THR A 1 86 ? -8.709 10.217 -8.692 1.00 50.00 86 THR A C 1
ATOM 705 O O . THR A 1 86 ? -9.746 9.669 -9.049 1.00 50.00 86 THR A O 1
ATOM 708 N N . LEU A 1 87 ? -8.026 9.784 -7.629 1.00 54.09 87 LEU A N 1
ATOM 709 C CA . LEU A 1 87 ? -8.599 8.813 -6.708 1.00 54.09 87 LEU A CA 1
ATOM 710 C C . LEU A 1 87 ? -9.497 9.586 -5.748 1.00 54.09 87 LEU A C 1
ATOM 712 O O . LEU A 1 87 ? -9.008 10.360 -4.931 1.00 54.09 87 LEU A O 1
ATOM 716 N N . GLU A 1 88 ? -10.803 9.357 -5.863 1.00 57.59 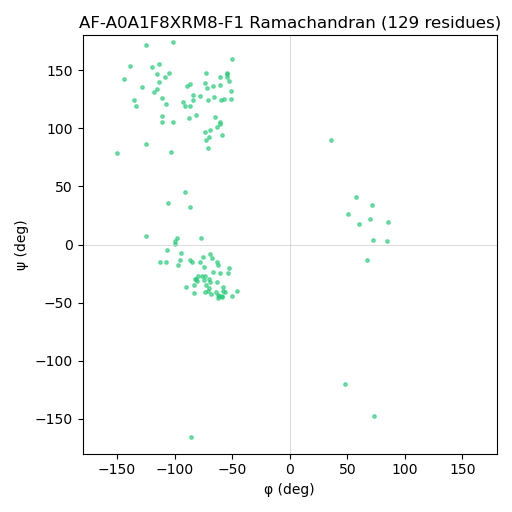88 GLU A N 1
ATOM 717 C CA . GLU A 1 88 ? -11.825 9.901 -4.958 1.00 57.59 88 GLU A CA 1
ATOM 718 C C . GLU A 1 88 ? -11.513 9.577 -3.480 1.00 57.59 88 GLU A C 1
ATOM 720 O O . GLU A 1 88 ? -11.853 10.359 -2.599 1.00 57.59 88 GLU A O 1
ATOM 725 N N . ASP A 1 89 ? -10.744 8.509 -3.219 1.00 65.00 89 ASP A N 1
ATOM 726 C CA . ASP A 1 89 ? -10.351 8.051 -1.877 1.00 65.00 89 ASP A CA 1
ATOM 727 C C . ASP A 1 89 ? -8.880 8.356 -1.519 1.00 65.00 89 ASP A C 1
ATOM 729 O O . ASP A 1 89 ? -8.193 7.541 -0.884 1.00 65.00 89 ASP A O 1
ATOM 733 N N . SER A 1 90 ? -8.345 9.497 -1.971 1.00 75.50 90 SER A N 1
ATOM 734 C CA . SER A 1 90 ? -7.005 9.934 -1.567 1.00 75.50 90 SER A CA 1
ATOM 735 C C . SER A 1 90 ? -7.045 10.818 -0.316 1.00 75.50 90 SER A C 1
ATOM 737 O O . SER A 1 90 ? -7.623 11.903 -0.345 1.00 75.50 90 SER A O 1
ATOM 739 N N . LEU A 1 91 ? -6.388 10.386 0.762 1.00 84.44 91 LEU A N 1
ATOM 740 C CA . LEU A 1 91 ? -6.186 11.180 1.975 1.00 84.44 91 LEU A CA 1
ATOM 741 C C . LEU A 1 91 ? -4.924 12.041 1.836 1.00 84.44 91 LEU A C 1
ATOM 743 O O . LEU A 1 91 ? -3.814 11.516 1.705 1.00 84.44 91 LEU A O 1
ATOM 747 N N . ASP A 1 92 ? -5.081 13.360 1.902 1.00 84.38 92 ASP A N 1
ATOM 748 C CA . ASP A 1 92 ? -3.942 14.272 1.991 1.00 84.38 92 ASP A CA 1
ATOM 749 C C . ASP A 1 92 ? -3.391 14.289 3.423 1.00 84.38 92 ASP A C 1
ATOM 751 O O . ASP A 1 92 ? -4.140 14.461 4.387 1.00 84.38 92 ASP A O 1
ATOM 755 N N . ILE A 1 93 ? -2.086 14.071 3.562 1.00 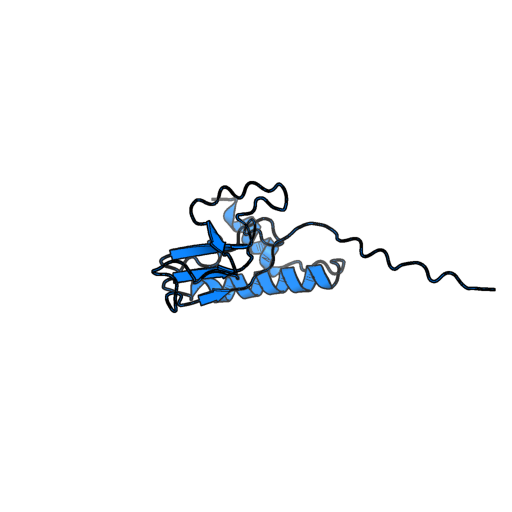82.00 93 ILE A N 1
ATOM 756 C CA . ILE A 1 93 ? -1.389 14.077 4.846 1.00 82.00 93 ILE A CA 1
ATOM 757 C C . ILE A 1 93 ? -0.480 15.297 4.900 1.00 82.00 93 ILE A C 1
ATOM 759 O O . ILE A 1 93 ? 0.408 15.451 4.064 1.00 82.00 93 ILE A O 1
ATOM 763 N N . ASP A 1 94 ? -0.639 16.097 5.952 1.00 84.25 94 ASP A N 1
ATOM 764 C CA . ASP A 1 94 ? 0.350 17.073 6.400 1.00 84.25 94 ASP A CA 1
ATOM 765 C C . ASP A 1 94 ? 0.996 16.568 7.697 1.00 84.25 94 ASP A C 1
ATOM 767 O O . ASP A 1 94 ? 0.323 16.309 8.694 1.00 84.25 94 ASP A O 1
ATOM 771 N N . LEU A 1 95 ? 2.320 16.401 7.667 1.00 85.75 95 LEU A N 1
ATOM 772 C CA . LEU A 1 95 ? 3.109 15.881 8.788 1.00 85.75 95 LEU A CA 1
ATOM 773 C C . LEU A 1 95 ? 3.310 16.906 9.913 1.00 85.75 95 LEU A C 1
ATOM 775 O O . LEU A 1 95 ? 3.797 16.539 10.979 1.00 85.75 95 LEU A O 1
ATOM 779 N N . ASN A 1 96 ? 2.959 18.174 9.682 1.00 88.94 96 ASN A N 1
ATOM 780 C CA . ASN A 1 96 ? 3.061 19.247 10.673 1.00 88.94 96 ASN A CA 1
ATOM 781 C C . ASN A 1 96 ? 1.752 19.473 11.436 1.00 88.94 96 ASN A C 1
ATOM 783 O O . ASN A 1 96 ? 1.719 20.255 12.386 1.00 88.94 96 ASN A O 1
ATOM 787 N N . THR A 1 97 ? 0.677 18.800 11.030 1.00 87.81 97 THR A N 1
ATOM 788 C CA . THR A 1 97 ? -0.640 18.919 11.654 1.00 87.81 97 THR A CA 1
ATOM 789 C C . THR A 1 97 ? -1.110 17.573 12.194 1.00 87.81 97 THR A C 1
ATOM 791 O O . THR A 1 97 ? -0.734 16.530 11.655 1.00 87.81 97 THR A O 1
ATOM 794 N N . PRO A 1 98 ? -1.955 17.556 13.237 1.00 87.44 98 PRO A N 1
ATOM 795 C CA . PRO A 1 98 ? -2.613 16.332 13.672 1.00 87.44 98 PRO A CA 1
ATOM 796 C C . PRO A 1 98 ? -3.383 15.662 12.529 1.00 87.44 98 PRO A C 1
ATOM 798 O O . PRO A 1 98 ? -3.954 16.333 11.669 1.00 87.44 98 PRO A O 1
ATOM 801 N N . LEU A 1 99 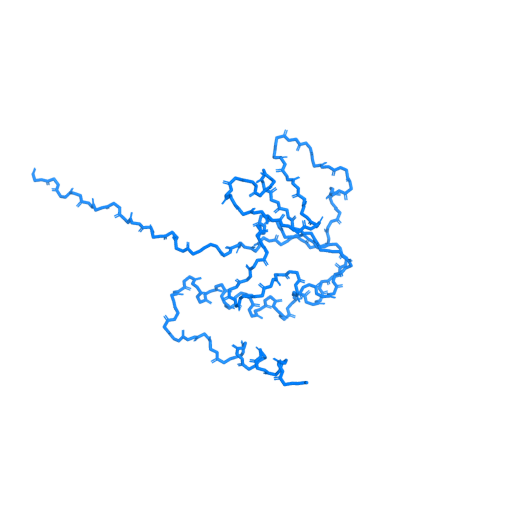? -3.433 14.330 12.550 1.00 85.50 99 LEU A N 1
ATOM 802 C CA . LEU A 1 99 ? -4.182 13.554 11.567 1.00 85.50 99 LEU A CA 1
ATOM 803 C C . LEU A 1 99 ? -5.679 13.930 11.623 1.00 85.50 99 LEU A C 1
ATOM 805 O O . LEU A 1 99 ? -6.218 14.035 12.731 1.00 85.50 99 LEU A O 1
ATOM 809 N N . PRO A 1 100 ? -6.369 14.095 10.476 1.00 82.94 100 PRO A N 1
ATOM 810 C CA . PRO A 1 100 ? -7.798 14.381 10.469 1.00 82.94 100 PRO A CA 1
ATOM 811 C C . PRO A 1 100 ? -8.593 13.333 11.263 1.00 82.94 100 PRO A C 1
ATOM 813 O O . PRO A 1 100 ? -8.221 12.155 11.333 1.00 82.94 100 PRO A O 1
ATOM 816 N N . GLY A 1 101 ? -9.687 13.774 11.889 1.00 83.62 101 GLY A N 1
ATOM 817 C CA . GLY A 1 101 ? -10.517 12.924 12.745 1.00 83.62 101 GLY A CA 1
ATOM 818 C C . GLY A 1 101 ? -11.000 11.658 12.027 1.00 83.62 101 GLY A C 1
ATOM 819 O O . GLY A 1 101 ? -11.286 11.681 10.836 1.00 83.62 101 GLY A O 1
ATOM 820 N N . GLY A 1 102 ? -11.081 10.539 12.755 1.00 86.25 102 GLY A N 1
ATOM 821 C CA . GLY A 1 102 ? -11.549 9.257 12.207 1.00 86.25 102 GLY A CA 1
ATOM 822 C C . GLY A 1 102 ? -10.485 8.409 11.496 1.00 86.25 102 GLY A C 1
ATOM 823 O O . GLY A 1 102 ? -10.812 7.332 10.994 1.00 86.25 102 GLY A O 1
ATOM 824 N N . HIS A 1 103 ? -9.221 8.849 11.479 1.00 89.56 103 HIS A N 1
ATOM 825 C CA . HIS A 1 103 ? -8.104 8.085 10.905 1.00 89.56 103 HIS A CA 1
ATOM 826 C C . HIS A 1 103 ? -7.077 7.592 11.943 1.00 89.56 103 HIS A C 1
ATOM 828 O O . HIS A 1 103 ? -6.274 6.708 11.640 1.00 89.56 103 HIS A O 1
ATOM 834 N N . PHE A 1 104 ? -7.089 8.124 13.172 1.00 90.69 104 PHE A N 1
ATOM 835 C CA . PHE A 1 104 ? -6.185 7.672 14.235 1.00 90.69 104 PHE A CA 1
ATOM 836 C C . PHE A 1 104 ? -6.577 6.274 14.725 1.00 90.69 104 PHE A C 1
ATOM 838 O O . PHE A 1 104 ? -7.721 6.068 15.119 1.00 90.69 104 PHE A O 1
ATOM 845 N N . GLN A 1 105 ? -5.631 5.326 14.682 1.00 92.12 105 GLN A N 1
ATOM 846 C CA . GLN A 1 105 ? -5.849 3.904 15.012 1.00 92.12 105 GLN A CA 1
ATOM 847 C C . GLN A 1 105 ? -7.050 3.268 14.292 1.00 92.12 105 GLN A C 1
ATOM 849 O O . GLN A 1 105 ? -7.645 2.314 14.780 1.00 92.12 105 GLN A O 1
ATOM 854 N N . ALA A 1 106 ? -7.409 3.794 13.123 1.00 92.94 106 ALA A N 1
ATOM 855 C CA . ALA A 1 106 ? -8.639 3.416 12.445 1.00 92.94 106 ALA A CA 1
ATOM 856 C C . ALA A 1 106 ? -8.434 2.387 11.325 1.00 92.94 106 ALA A C 1
ATOM 858 O O . ALA A 1 106 ? -9.385 2.086 10.616 1.00 92.94 106 ALA A O 1
ATOM 859 N N . TYR A 1 107 ? -7.208 1.898 11.129 1.00 94.56 107 TYR A N 1
ATOM 860 C CA . TYR A 1 107 ? -6.849 1.003 10.032 1.00 94.56 107 TYR A CA 1
ATOM 861 C C . TYR A 1 107 ? -6.376 -0.346 10.555 1.00 94.56 107 TYR A C 1
ATOM 863 O O . TYR A 1 107 ? -5.475 -0.409 11.392 1.00 94.56 107 TYR A O 1
ATOM 871 N N . ASP A 1 108 ? -6.928 -1.410 9.987 1.00 96.62 108 ASP A N 1
ATOM 872 C CA . ASP A 1 108 ? -6.556 -2.798 10.259 1.00 96.62 108 ASP A CA 1
ATOM 873 C C . ASP A 1 108 ? -5.284 -3.202 9.500 1.00 96.62 108 ASP A C 1
ATOM 875 O O . ASP A 1 108 ? -4.522 -4.067 9.934 1.00 96.62 108 ASP A O 1
ATOM 879 N N . CYS A 1 109 ? -5.022 -2.552 8.361 1.00 95.06 109 CYS A N 1
ATOM 880 C CA . CYS A 1 109 ? -3.799 -2.736 7.590 1.00 95.06 109 CYS A CA 1
ATOM 881 C C . CYS A 1 109 ? -3.228 -1.394 7.131 1.00 95.06 109 CYS A C 1
ATOM 883 O O . CYS A 1 109 ? -3.879 -0.629 6.417 1.00 95.06 109 CYS A O 1
ATOM 885 N N . VAL A 1 110 ? -1.966 -1.153 7.485 1.00 93.50 110 VAL A N 1
ATOM 886 C CA . VAL A 1 110 ? -1.175 -0.032 6.979 1.00 93.50 110 VAL A CA 1
ATOM 887 C C . VAL A 1 110 ? -0.088 -0.597 6.080 1.00 93.50 110 VAL A C 1
ATOM 889 O O . VAL A 1 110 ? 0.846 -1.254 6.540 1.00 93.50 110 VAL A O 1
ATOM 892 N N . SER A 1 111 ? -0.214 -0.346 4.783 1.00 89.94 111 SER A N 1
ATOM 893 C CA . SER A 1 111 ? 0.767 -0.762 3.788 1.00 89.94 111 SER A CA 1
ATOM 894 C C . SER A 1 111 ? 1.600 0.429 3.327 1.00 89.94 111 SER A C 1
ATOM 896 O O . SER A 1 111 ? 1.129 1.565 3.279 1.00 89.94 111 SER A O 1
ATOM 898 N N . ARG A 1 112 ? 2.863 0.168 2.990 1.00 86.25 112 ARG A N 1
ATOM 899 C CA . ARG A 1 112 ? 3.728 1.127 2.304 1.00 86.25 112 ARG A CA 1
ATOM 900 C C . ARG A 1 112 ? 4.255 0.462 1.052 1.00 86.25 112 ARG A C 1
ATOM 902 O O . ARG A 1 112 ? 5.323 -0.155 1.076 1.00 86.25 112 ARG A O 1
ATOM 909 N N . ILE A 1 113 ? 3.485 0.555 -0.026 1.00 81.19 113 ILE A N 1
ATOM 910 C CA . ILE A 1 113 ? 3.858 -0.058 -1.293 1.00 81.19 113 ILE A CA 1
ATOM 911 C C . ILE A 1 113 ? 4.192 1.063 -2.280 1.00 81.19 113 ILE A C 1
ATOM 913 O O . ILE A 1 113 ? 3.304 1.779 -2.737 1.00 81.19 113 ILE A O 1
ATOM 917 N N . PRO A 1 114 ? 5.488 1.279 -2.567 1.00 65.88 114 PRO A N 1
ATOM 918 C CA . PRO A 1 114 ? 5.923 2.477 -3.260 1.00 65.88 114 PRO A CA 1
ATOM 919 C C . PRO A 1 114 ? 5.527 2.454 -4.733 1.00 65.88 114 PRO A C 1
ATOM 921 O O . PRO A 1 114 ? 5.821 1.486 -5.446 1.00 65.88 114 PRO A O 1
ATOM 924 N N . TYR A 1 115 ? 5.007 3.595 -5.182 1.00 63.72 115 TYR A N 1
ATOM 925 C CA . TYR A 1 115 ? 4.656 3.905 -6.563 1.00 63.72 115 TYR A CA 1
ATOM 926 C C . TYR A 1 115 ? 5.756 3.614 -7.594 1.00 63.72 115 TYR A C 1
ATOM 928 O O . TYR A 1 115 ? 6.964 3.509 -7.317 1.00 63.72 115 TYR A O 1
ATOM 936 N N . SER A 1 116 ? 5.294 3.488 -8.833 1.00 58.03 116 SER A N 1
ATOM 937 C CA . SER A 1 116 ? 6.062 3.242 -10.031 1.00 58.03 116 SER A CA 1
ATOM 938 C C . SER A 1 116 ? 6.247 4.489 -10.902 1.00 58.03 116 SER A C 1
ATOM 940 O O . SER A 1 116 ? 5.642 4.580 -11.958 1.00 58.03 116 SER A O 1
ATOM 942 N N . SER A 1 117 ? 7.175 5.393 -10.567 1.00 51.47 117 SER A N 1
ATOM 943 C CA . SER A 1 117 ? 7.781 6.239 -11.610 1.00 51.47 117 SER A CA 1
ATOM 944 C C . SER A 1 117 ? 9.025 5.564 -12.197 1.00 51.47 117 SER A C 1
ATOM 946 O O . SER A 1 117 ? 9.828 4.938 -11.494 1.00 51.47 117 SER A O 1
ATOM 948 N N . MET A 1 118 ? 9.135 5.626 -13.524 1.00 39.25 118 MET A N 1
ATOM 949 C CA . MET A 1 118 ? 10.291 5.186 -14.303 1.00 39.25 118 MET A CA 1
ATOM 950 C C . MET A 1 118 ? 11.561 5.962 -13.919 1.00 39.25 118 MET A C 1
ATOM 952 O O . MET A 1 118 ? 11.517 7.154 -13.645 1.00 39.25 118 MET A O 1
ATOM 956 N N . SER A 1 119 ? 12.682 5.234 -13.940 1.00 43.06 119 SER A N 1
ATOM 957 C CA . SER A 1 119 ? 14.077 5.694 -14.016 1.00 43.06 119 SER A CA 1
ATOM 958 C C . SER A 1 119 ? 14.437 6.993 -13.282 1.00 43.06 119 SER A C 1
ATOM 960 O O . SER A 1 119 ? 14.557 8.051 -13.897 1.00 43.06 119 SER A O 1
ATOM 962 N N . SER A 1 120 ? 14.834 6.892 -12.014 1.00 38.19 120 SER A N 1
ATOM 963 C CA . SER A 1 120 ? 16.006 7.671 -11.626 1.00 38.19 120 SER A CA 1
ATOM 964 C C . SER A 1 120 ? 17.214 6.969 -12.239 1.00 38.19 120 SER A C 1
ATOM 966 O O . SER A 1 120 ? 17.726 5.970 -11.733 1.00 38.19 120 SER A O 1
ATOM 968 N N . THR A 1 121 ? 17.652 7.455 -13.396 1.00 39.12 121 THR A N 1
ATOM 969 C CA . THR A 1 121 ? 19.036 7.266 -13.816 1.00 39.12 121 THR A CA 1
ATOM 970 C C . THR A 1 121 ? 19.867 7.911 -12.714 1.00 39.12 121 THR A C 1
ATOM 972 O O . THR A 1 121 ? 20.025 9.127 -12.667 1.00 39.12 121 THR A O 1
ATOM 975 N N . PHE A 1 122 ? 20.308 7.114 -11.743 1.00 40.53 122 PHE A N 1
ATOM 976 C CA . PHE A 1 122 ? 21.284 7.561 -10.766 1.00 40.53 122 PHE A CA 1
ATOM 977 C C . PHE A 1 122 ? 22.608 7.670 -11.519 1.00 40.53 122 PHE A C 1
ATOM 979 O O . PHE A 1 122 ? 23.399 6.727 -11.565 1.00 40.53 122 PHE A O 1
ATOM 986 N N . SER A 1 123 ? 22.806 8.793 -12.207 1.00 40.47 123 SER A N 1
ATOM 987 C CA . SER A 1 123 ? 24.090 9.134 -12.798 1.00 40.47 123 SER A CA 1
ATOM 988 C C . SER A 1 123 ? 25.072 9.280 -11.645 1.00 40.47 123 SER A C 1
ATOM 990 O O . SER A 1 123 ? 25.061 10.280 -10.929 1.00 40.47 123 SER A O 1
ATOM 992 N N . ARG A 1 124 ? 25.895 8.248 -11.426 1.00 36.72 124 ARG A N 1
ATOM 993 C CA . ARG A 1 124 ? 27.077 8.362 -10.569 1.00 36.72 124 ARG A CA 1
ATOM 994 C C . ARG A 1 124 ? 27.856 9.591 -11.053 1.00 36.72 124 ARG A C 1
ATOM 996 O O . ARG A 1 124 ? 28.183 9.624 -12.242 1.00 36.72 124 ARG A O 1
ATOM 1003 N N . PRO A 1 125 ? 28.172 10.575 -10.195 1.00 43.91 125 PRO A N 1
ATOM 1004 C CA . PRO A 1 125 ? 29.112 11.613 -10.584 1.00 43.91 125 PRO A CA 1
ATOM 1005 C C . PRO A 1 125 ? 30.413 10.918 -10.990 1.00 43.91 125 PRO A C 1
ATOM 1007 O O .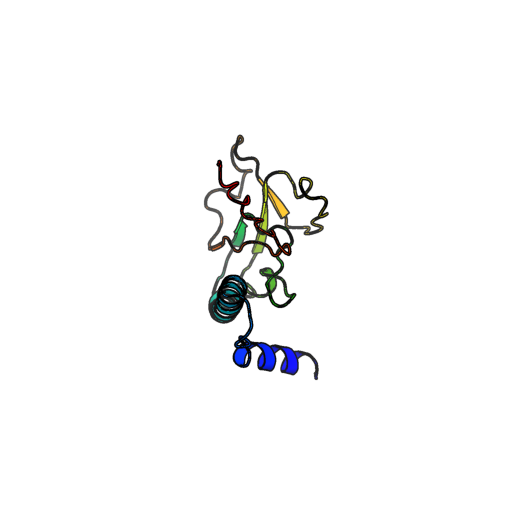 PRO A 1 125 ? 30.931 10.071 -10.252 1.00 43.91 125 PRO A O 1
ATOM 1010 N N . GLN A 1 126 ? 30.892 11.201 -12.203 1.00 46.97 126 GLN A N 1
ATOM 1011 C CA . GLN A 1 126 ? 32.189 10.699 -12.627 1.00 46.97 126 GLN A CA 1
ATOM 1012 C C . GLN A 1 126 ? 33.231 11.243 -11.654 1.00 46.97 126 GLN A C 1
ATOM 1014 O O . GLN A 1 126 ? 33.309 12.449 -11.424 1.00 46.97 126 GLN A O 1
ATOM 1019 N N . ARG A 1 127 ? 34.006 10.339 -11.047 1.00 46.12 127 ARG A N 1
ATOM 1020 C CA . ARG A 1 127 ? 35.210 10.709 -10.307 1.00 46.12 127 ARG A CA 1
ATOM 1021 C C . ARG A 1 127 ? 36.133 11.382 -11.315 1.00 46.12 127 ARG A C 1
ATOM 1023 O O . ARG A 1 127 ? 36.728 10.699 -12.140 1.00 46.12 127 ARG A O 1
ATOM 1030 N N . THR A 1 128 ? 36.234 12.702 -11.266 1.00 55.41 128 THR A N 1
ATOM 1031 C CA . THR A 1 128 ? 37.328 13.406 -11.924 1.00 55.41 128 THR A CA 1
ATOM 1032 C C . THR A 1 128 ? 38.602 12.982 -11.209 1.00 55.41 128 THR A C 1
ATOM 1034 O O . THR A 1 128 ? 38.796 13.289 -10.032 1.00 55.41 128 THR A O 1
ATOM 1037 N N . SER A 1 129 ? 39.435 12.205 -11.893 1.00 52.06 129 SER A N 1
ATOM 1038 C CA . SER A 1 129 ? 40.821 11.991 -11.505 1.00 52.06 129 SER A CA 1
ATOM 1039 C C . SER A 1 129 ? 41.518 13.349 -11.528 1.00 52.06 129 SER A C 1
ATOM 1041 O O . SER A 1 129 ? 41.748 13.906 -12.599 1.00 52.06 129 SER A O 1
ATOM 1043 N N . ALA A 1 130 ? 41.775 13.905 -10.344 1.00 52.53 130 ALA A N 1
ATOM 1044 C CA . ALA A 1 130 ? 42.711 15.006 -10.194 1.00 52.53 130 ALA A CA 1
ATOM 1045 C C . ALA A 1 130 ? 44.107 14.471 -10.535 1.00 52.53 130 ALA A C 1
ATOM 1047 O O . ALA A 1 130 ? 44.503 13.421 -10.021 1.00 52.53 130 ALA A O 1
ATOM 1048 N N . THR A 1 131 ? 44.773 15.166 -11.453 1.00 56.97 131 THR A N 1
ATOM 1049 C CA . THR A 1 131 ? 46.181 14.957 -11.812 1.00 56.97 131 THR A CA 1
ATOM 1050 C C . THR A 1 131 ? 47.029 15.876 -10.952 1.00 56.97 131 THR A C 1
ATOM 1052 O O . THR A 1 131 ? 46.531 16.992 -10.669 1.00 56.97 131 THR A O 1
#

Foldseek 3Di:
DPPVVVVVVVLPPDPPPPPDPVLSVQSVVVSVLLVCQCVDEEEEEAEQCQLQAGSVGDGSVVSNVRYPYYAYEHEPCSPPPVDNNPPPRYHYDDPVDDDPPCPVVRHPYYHHRHDDDDDPPPPDPPPDPDD

Secondary structure (DSSP, 8-state):
--HHHHHHHHHHH---TTS-HHHHHHHHHHHHHHHHGGG--SEEEEET-TT-B-SSS-BGGGG-TT-SEEEEEEETTTGGGT-----TTEEEE-TTSPPPTT-TT--SEEE------------PPP-----